Protein AF-A0A2W6ZIE3-F1 (afdb_monomer_lite)

Foldseek 3Di:
DDDDPDDDDPPDDDDPPDPDPPPPDDPDDPPPDPDDDPPDPDDDDDDDPDPPDDDDDDDDDLADDVVVLVVLCVVDPCRNVVSVVVSVVVVVVVVVVVVVVVVVVVVVVVVVVVVVVVVVVVLLVVLVVCVVVVVPVVSVVSVVVVVCVVVCVVVVVVVVVVVVVVPPPDPPD

Radius of gyration: 35.96 Å; chains: 1; bounding box: 72×59×108 Å

Sequence (173 aa):
MAVEIGPDKPKAGIPINQPQSLDQDDEADLSVDPTLDTEVLGNDNAGQLGYREVSVSSWEGPLPHPDILAKYNQVISNGADRVMAMAEKEQTHRHDLEEKITNSVSSENSRGQWFAFIIACASLCLAAYLFAVGKNSIAVCMVLGDFLIIAGAFIGVRILKSRDGVKEEDPRA

Structure (mmCIF, N/CA/C/O backbone):
data_AF-A0A2W6ZIE3-F1
#
_entry.id   AF-A0A2W6ZIE3-F1
#
loop_
_atom_site.group_PDB
_atom_site.id
_atom_site.type_symbol
_atom_site.label_atom_id
_atom_site.label_alt_id
_atom_site.label_comp_id
_atom_site.label_asym_id
_atom_site.label_entity_id
_atom_site.label_seq_id
_atom_site.pdbx_PDB_ins_code
_atom_site.Cartn_x
_atom_site.Cartn_y
_atom_site.Cartn_z
_atom_site.occupancy
_atom_site.B_iso_or_equiv
_atom_site.auth_seq_id
_atom_site.auth_comp_id
_atom_site.auth_asym_id
_atom_site.auth_atom_id
_atom_site.pdbx_PDB_model_num
ATOM 1 N N . MET A 1 1 ? -47.708 44.283 -2.542 1.00 44.88 1 MET A N 1
ATOM 2 C CA . MET A 1 1 ? -47.312 43.878 -1.177 1.00 44.88 1 MET A CA 1
ATOM 3 C C . MET A 1 1 ? -46.980 42.399 -1.224 1.00 44.88 1 MET A C 1
ATOM 5 O O . MET A 1 1 ? -47.884 41.581 -1.153 1.00 44.88 1 MET A O 1
ATOM 9 N N . ALA A 1 2 ? -45.718 42.065 -1.485 1.00 42.75 2 ALA A N 1
ATOM 10 C CA . ALA A 1 2 ? -45.243 40.686 -1.472 1.00 42.75 2 ALA A CA 1
ATOM 11 C C . ALA A 1 2 ? -44.603 40.431 -0.103 1.00 42.75 2 ALA A C 1
ATOM 13 O O . ALA A 1 2 ? -43.753 41.209 0.323 1.00 42.75 2 ALA A O 1
ATOM 14 N N . VAL A 1 3 ? -45.074 39.400 0.595 1.00 50.88 3 VAL A N 1
ATOM 15 C CA . VAL A 1 3 ? -44.492 38.920 1.851 1.00 50.88 3 VAL A CA 1
ATOM 16 C C . VAL A 1 3 ? -43.294 38.057 1.477 1.00 50.88 3 VAL A C 1
ATOM 18 O O . VAL A 1 3 ? -43.442 37.003 0.863 1.00 50.88 3 VAL A O 1
ATOM 21 N N . GLU A 1 4 ? -42.107 38.556 1.789 1.00 45.25 4 GLU A N 1
ATOM 22 C CA . GLU A 1 4 ? -40.830 37.891 1.566 1.00 45.25 4 GLU A CA 1
ATOM 23 C C . GLU A 1 4 ? -40.661 36.785 2.622 1.00 45.25 4 GLU A C 1
ATOM 25 O O . GLU A 1 4 ? -40.445 37.060 3.802 1.00 45.25 4 GLU A O 1
ATOM 30 N N . ILE A 1 5 ? -40.822 35.519 2.223 1.00 56.00 5 ILE A N 1
ATOM 31 C CA . ILE A 1 5 ? -40.549 34.366 3.091 1.00 56.00 5 ILE A CA 1
ATOM 32 C C . ILE A 1 5 ? -39.058 34.043 2.950 1.00 56.00 5 ILE A C 1
ATOM 34 O O . ILE A 1 5 ? -38.648 33.292 2.066 1.00 56.00 5 ILE A O 1
ATOM 38 N N . GLY A 1 6 ? -38.242 34.685 3.787 1.00 54.09 6 GLY A N 1
ATOM 39 C CA . GLY A 1 6 ? -36.822 34.367 3.946 1.00 54.09 6 GLY A CA 1
ATOM 40 C C . GLY A 1 6 ? -36.610 32.988 4.596 1.00 54.09 6 GLY A C 1
ATOM 41 O O . GLY A 1 6 ? -37.511 32.489 5.273 1.00 54.09 6 GLY A O 1
ATOM 42 N N . PRO A 1 7 ? -35.441 32.352 4.399 1.00 52.88 7 PRO A N 1
ATOM 43 C CA . PRO A 1 7 ? -35.192 30.985 4.850 1.00 52.88 7 PRO A CA 1
ATOM 44 C C . PRO A 1 7 ? -35.254 30.867 6.379 1.00 52.88 7 PRO A C 1
ATOM 46 O O . PRO A 1 7 ? -34.616 31.638 7.101 1.00 52.88 7 PRO A O 1
ATOM 49 N N . ASP A 1 8 ? -36.022 29.879 6.844 1.00 55.94 8 ASP A N 1
ATOM 50 C CA . ASP A 1 8 ? -36.180 29.491 8.246 1.00 55.94 8 ASP A CA 1
ATOM 51 C C . ASP A 1 8 ? -34.805 29.162 8.849 1.00 55.94 8 ASP A C 1
ATOM 53 O O . ASP A 1 8 ? -34.144 28.191 8.473 1.00 55.94 8 ASP A O 1
ATOM 57 N N . LYS A 1 9 ? -34.322 30.043 9.731 1.00 55.12 9 LYS A N 1
ATOM 58 C CA . LYS A 1 9 ? -33.040 29.867 10.416 1.00 55.12 9 LYS A CA 1
ATOM 59 C C . LYS A 1 9 ? -33.213 28.790 11.491 1.00 55.12 9 LYS A C 1
ATOM 61 O O . LYS A 1 9 ? -34.161 28.884 12.272 1.00 55.12 9 LYS A O 1
ATOM 66 N N . PRO A 1 10 ? -32.292 27.817 11.611 1.00 49.00 10 PRO A N 1
ATOM 67 C CA . PRO A 1 10 ? -32.354 26.838 12.687 1.00 49.00 10 PRO A CA 1
ATOM 68 C C . PRO A 1 10 ? -32.313 27.570 14.031 1.00 49.00 10 PRO A C 1
ATOM 70 O O . PRO A 1 10 ? -31.429 28.395 14.280 1.00 49.00 10 PRO A O 1
ATOM 73 N N . LYS A 1 11 ? -33.317 27.305 14.875 1.00 55.38 11 LYS A N 1
ATOM 74 C CA . LYS A 1 11 ? -33.425 27.875 16.219 1.00 55.38 11 LYS A CA 1
ATOM 75 C C . LYS A 1 11 ? -32.124 27.623 16.978 1.00 55.38 11 LYS A C 1
ATOM 77 O O . LYS A 1 11 ? -31.603 26.510 16.967 1.00 55.38 11 LYS A O 1
ATOM 82 N N . ALA A 1 12 ? -31.618 28.694 17.585 1.00 52.19 12 ALA A N 1
ATOM 83 C CA . ALA A 1 12 ? -30.372 28.739 18.329 1.00 52.19 12 ALA A CA 1
ATOM 84 C C . ALA A 1 12 ? -30.239 27.533 19.268 1.00 52.19 12 ALA A C 1
ATOM 86 O O . ALA A 1 12 ? -31.150 27.233 20.043 1.00 52.19 12 ALA A O 1
ATOM 87 N N . GLY A 1 13 ? -29.099 26.850 19.162 1.00 41.62 13 GLY A N 1
ATOM 88 C CA . GLY A 1 13 ? -28.715 25.793 20.081 1.00 41.62 13 GLY A CA 1
ATOM 89 C C . GLY A 1 13 ? -28.723 26.304 21.517 1.00 41.62 13 GLY A C 1
ATOM 90 O O . GLY A 1 13 ? -28.401 27.461 21.791 1.00 41.62 13 GLY A O 1
ATOM 91 N N . ILE A 1 14 ? -29.110 25.418 22.426 1.00 47.09 14 ILE A N 1
ATOM 92 C CA . ILE A 1 14 ? -28.928 25.593 23.865 1.00 47.09 14 ILE A CA 1
ATOM 93 C C . ILE A 1 14 ? -27.449 25.959 24.084 1.00 47.09 14 ILE A C 1
ATOM 95 O O . ILE A 1 14 ? -26.593 25.270 23.520 1.00 47.09 14 ILE A O 1
ATOM 99 N N . PRO A 1 15 ? -27.116 27.028 24.829 1.00 44.00 15 PRO A N 1
ATOM 100 C CA . PRO A 1 15 ? -25.723 27.374 25.066 1.00 44.00 15 PRO A CA 1
ATOM 101 C C . PRO A 1 15 ? -25.042 26.197 25.767 1.00 44.00 15 PRO A C 1
ATOM 103 O O . PRO A 1 15 ? -25.389 25.841 26.893 1.00 44.00 15 PRO A O 1
ATOM 106 N N . ILE A 1 16 ? -24.089 25.571 25.075 1.00 50.62 16 ILE A N 1
ATOM 107 C CA . ILE A 1 16 ? -23.149 24.646 25.696 1.00 50.62 16 ILE A CA 1
ATOM 108 C C . ILE A 1 16 ? -22.261 25.529 26.557 1.00 50.62 16 ILE A C 1
ATOM 110 O O . ILE A 1 16 ? -21.447 26.294 26.039 1.00 50.62 16 ILE A O 1
ATOM 114 N N . ASN A 1 17 ? -22.493 25.483 27.864 1.00 44.88 17 ASN A N 1
ATOM 115 C CA . ASN A 1 17 ? -21.656 26.170 28.827 1.00 44.88 17 ASN A CA 1
ATOM 116 C C . ASN A 1 17 ? -20.230 25.633 28.632 1.00 44.88 17 ASN A C 1
ATOM 118 O O . ASN A 1 17 ? -19.998 24.430 28.779 1.00 44.88 17 ASN A O 1
ATOM 122 N N . GLN A 1 18 ? -19.303 26.498 28.211 1.00 45.19 18 GLN A N 1
ATOM 123 C CA . GLN A 1 18 ? -17.876 26.178 28.223 1.00 45.19 18 GLN A CA 1
ATOM 124 C C . GLN A 1 18 ? -17.522 25.684 29.631 1.00 45.19 18 GLN A C 1
ATOM 126 O O . GLN A 1 18 ? -18.078 26.225 30.591 1.00 45.19 18 GLN A O 1
ATOM 131 N N . PRO A 1 19 ? -16.627 24.690 29.794 1.00 44.44 19 PRO A N 1
ATOM 132 C CA . PRO A 1 19 ? -16.090 24.403 31.113 1.00 44.44 19 PRO A CA 1
ATOM 133 C C . PRO A 1 19 ? -15.426 25.691 31.602 1.00 44.44 19 PRO A C 1
ATOM 135 O O . PRO A 1 19 ? -14.393 26.106 31.075 1.00 44.44 19 PRO A O 1
ATOM 138 N N . GLN A 1 20 ? -16.093 26.372 32.537 1.00 44.81 20 GLN A N 1
ATOM 139 C CA . GLN A 1 20 ? -15.509 27.479 33.270 1.00 44.81 20 GLN A CA 1
ATOM 140 C C . GLN A 1 20 ? -14.214 26.941 33.868 1.00 44.81 20 GLN A C 1
ATOM 142 O O . GLN A 1 20 ? -14.201 25.843 34.431 1.00 44.81 20 GLN A O 1
ATOM 147 N N . SER A 1 21 ? -13.124 27.677 33.666 1.00 43.72 21 SER A N 1
ATOM 148 C CA . SER A 1 21 ? -11.884 27.462 34.399 1.00 43.72 21 SER A CA 1
ATOM 149 C C . SER A 1 21 ? -12.251 27.304 35.867 1.00 43.72 21 SER A C 1
ATOM 151 O O . SER A 1 21 ? -12.846 28.217 36.433 1.00 43.72 21 SER A O 1
ATOM 153 N N . LEU A 1 22 ? -11.979 26.127 36.436 1.00 41.53 22 LEU A N 1
ATOM 154 C CA . LEU A 1 22 ? -12.055 25.932 37.874 1.00 41.53 22 LEU A CA 1
ATOM 155 C C . LEU A 1 22 ? -11.057 26.915 38.468 1.00 41.53 22 LEU A C 1
ATOM 157 O O . LEU A 1 22 ? -9.846 26.719 38.349 1.00 41.53 22 LEU A O 1
ATOM 161 N N . ASP A 1 23 ? -11.598 28.007 38.997 1.00 39.69 23 ASP A N 1
ATOM 162 C CA . ASP A 1 23 ? -10.891 28.906 39.879 1.00 39.69 23 ASP A CA 1
ATOM 163 C C . ASP A 1 23 ? -10.240 28.025 40.952 1.00 39.69 23 ASP A C 1
ATOM 165 O O . ASP A 1 23 ? -10.896 27.280 41.683 1.00 39.69 23 ASP A O 1
ATOM 169 N N . GLN A 1 24 ? -8.909 28.026 40.942 1.00 49.88 24 GLN A N 1
ATOM 170 C CA . GLN A 1 24 ? -8.120 27.704 42.115 1.00 49.88 24 GLN A CA 1
ATOM 171 C C . GLN A 1 24 ? -8.636 28.612 43.221 1.00 49.88 24 GLN A C 1
ATOM 173 O O . GLN A 1 24 ? -8.561 29.820 43.031 1.00 49.88 24 GLN A O 1
ATOM 178 N N . ASP A 1 25 ? -9.242 28.015 44.253 1.00 44.06 25 ASP A N 1
ATOM 179 C CA . ASP A 1 25 ? -9.434 28.513 45.627 1.00 44.06 25 ASP A CA 1
ATOM 180 C C . ASP A 1 25 ? -10.779 28.009 46.207 1.00 44.06 25 ASP A C 1
ATOM 182 O O . ASP A 1 25 ? -11.672 28.799 46.474 1.00 44.06 25 ASP A O 1
ATOM 186 N N . ASP A 1 26 ? -10.937 26.692 46.411 1.00 43.03 26 ASP A N 1
ATOM 187 C CA . ASP A 1 26 ? -11.996 26.123 47.274 1.00 43.03 26 ASP A CA 1
ATOM 188 C C . ASP A 1 26 ? -11.515 24.793 47.898 1.00 43.03 26 ASP A C 1
ATOM 190 O O . ASP A 1 26 ? -11.949 23.689 47.569 1.00 43.03 26 ASP A O 1
ATOM 194 N N . GLU A 1 27 ? -10.552 24.905 48.815 1.00 54.16 27 GLU A N 1
ATOM 195 C CA . GLU A 1 27 ? -10.252 23.87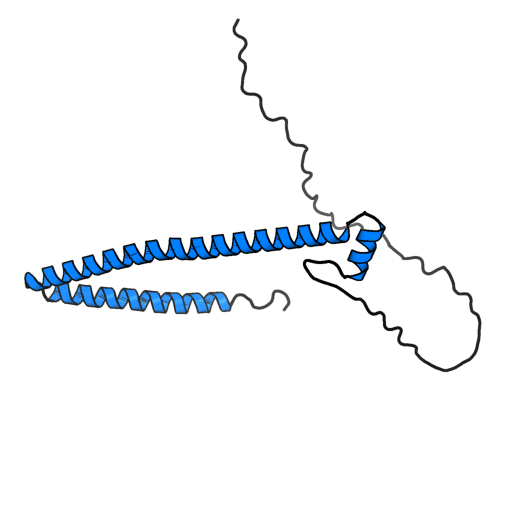5 49.818 1.00 54.16 27 GLU A CA 1
ATOM 196 C C . GLU A 1 27 ? -11.373 23.887 50.873 1.00 54.16 27 GLU A C 1
ATOM 198 O O . GLU A 1 27 ? -11.302 24.599 51.876 1.00 54.16 27 GLU A O 1
ATOM 203 N N . ALA A 1 28 ? -12.435 23.117 50.631 1.00 40.59 28 ALA A N 1
ATOM 204 C CA . ALA A 1 28 ? -13.491 22.845 51.604 1.00 40.59 28 ALA A CA 1
ATOM 205 C C . ALA A 1 28 ? -13.482 21.358 52.000 1.00 40.59 28 ALA A C 1
ATOM 207 O O . ALA A 1 28 ? -14.093 20.511 51.354 1.00 40.59 28 ALA A O 1
ATOM 208 N N . ASP A 1 29 ? -12.720 21.083 53.061 1.00 42.53 29 ASP A N 1
ATOM 209 C CA . ASP A 1 29 ? -12.966 20.121 54.144 1.00 42.53 29 ASP A CA 1
ATOM 210 C C . ASP A 1 29 ? -14.017 19.023 53.877 1.00 42.53 29 ASP A C 1
ATOM 212 O O . ASP A 1 29 ? -15.212 19.191 54.127 1.00 42.53 29 ASP A O 1
ATOM 216 N N . LEU A 1 30 ? -13.541 17.851 53.443 1.00 45.72 30 LEU A N 1
ATOM 217 C CA . LEU A 1 30 ? -14.260 16.588 53.604 1.00 45.72 30 LEU A CA 1
ATOM 218 C C . LEU A 1 30 ? -13.538 15.727 54.647 1.00 45.72 30 LEU A C 1
ATOM 220 O O . LEU A 1 30 ? -12.980 14.669 54.351 1.00 45.72 30 LEU A O 1
ATOM 224 N N . SER A 1 31 ? -13.536 16.200 55.891 1.00 39.69 31 SER A N 1
ATOM 225 C CA . SER A 1 31 ? -13.371 15.344 57.059 1.00 39.69 31 SER A CA 1
ATOM 226 C C . SER A 1 31 ? -14.475 14.280 57.061 1.00 39.69 31 SER A C 1
ATOM 228 O O . SER A 1 31 ? -15.626 14.514 57.421 1.00 39.69 31 SER A O 1
ATOM 230 N N . VAL A 1 32 ? -14.124 13.073 56.613 1.00 51.47 32 VAL A N 1
ATOM 231 C CA . VAL A 1 32 ? -14.928 11.874 56.855 1.00 51.47 32 VAL A CA 1
ATOM 232 C C . VAL A 1 32 ? -14.908 11.627 58.364 1.00 51.47 32 VAL A C 1
ATOM 234 O O . VAL A 1 32 ? -13.877 11.261 58.928 1.00 51.47 32 VAL A O 1
ATOM 237 N N . ASP A 1 33 ? -16.043 11.912 58.996 1.00 40.62 33 ASP A N 1
ATOM 238 C CA . ASP A 1 33 ? -16.345 11.724 60.416 1.00 40.62 33 ASP A CA 1
ATOM 239 C C . ASP A 1 33 ? -15.912 10.323 60.905 1.00 40.62 33 ASP A C 1
ATOM 241 O O . ASP A 1 33 ? -16.437 9.320 60.414 1.00 40.62 33 ASP A O 1
ATOM 245 N N . PRO A 1 34 ? -14.946 10.218 61.842 1.00 52.09 34 PRO A N 1
ATOM 246 C CA . PRO A 1 34 ? -14.457 8.951 62.371 1.00 52.09 34 PRO A CA 1
ATOM 247 C C . PRO A 1 34 ? -15.174 8.552 63.669 1.00 52.09 34 PRO A C 1
ATOM 249 O O . PRO A 1 34 ? -14.565 7.948 64.555 1.00 52.09 34 PRO A O 1
ATOM 252 N N . THR A 1 35 ? -16.445 8.909 63.834 1.00 51.25 35 THR A N 1
ATOM 253 C CA . THR A 1 35 ? -17.269 8.405 64.936 1.00 51.25 35 THR A CA 1
ATOM 254 C C . THR A 1 35 ? -18.345 7.473 64.384 1.00 51.25 35 THR A C 1
ATOM 256 O O . THR A 1 35 ? -18.815 7.712 63.281 1.00 51.25 35 THR A O 1
ATOM 259 N N . LEU A 1 36 ? -18.704 6.426 65.148 1.00 42.72 36 LEU A N 1
ATOM 260 C CA . LEU A 1 36 ? -19.530 5.240 64.812 1.00 42.72 36 LEU A CA 1
ATOM 261 C C . LEU A 1 36 ? -18.670 4.013 64.392 1.00 42.72 36 LEU A C 1
ATOM 263 O O . LEU A 1 36 ? -18.193 3.947 63.269 1.00 42.72 36 LEU A O 1
ATOM 267 N N . ASP A 1 37 ? -18.340 2.993 65.197 1.00 42.62 37 ASP A N 1
ATOM 268 C CA . ASP A 1 37 ? -18.800 2.537 66.513 1.00 42.62 37 ASP A CA 1
ATOM 269 C C . ASP A 1 37 ? -17.628 1.803 67.197 1.00 42.62 37 ASP A C 1
ATOM 271 O O . ASP A 1 37 ? -17.220 0.713 66.790 1.00 42.62 37 ASP A O 1
ATOM 275 N N . THR A 1 38 ? -17.052 2.380 68.247 1.00 49.38 38 THR A N 1
ATOM 276 C CA . THR A 1 38 ? -16.132 1.668 69.142 1.00 49.38 38 THR A CA 1
ATOM 277 C C . THR A 1 38 ? -16.918 1.085 70.309 1.00 49.38 38 THR A C 1
ATOM 279 O O . THR A 1 38 ? -16.858 1.582 71.432 1.00 49.38 38 THR A O 1
ATOM 282 N N . GLU A 1 39 ? -17.645 -0.008 70.071 1.00 51.50 39 GLU A N 1
ATOM 283 C CA . GLU A 1 39 ? -18.011 -0.903 71.171 1.00 51.50 39 GLU A CA 1
ATOM 284 C C . GLU A 1 39 ? -16.791 -1.758 71.532 1.00 51.50 39 GLU A C 1
ATOM 286 O O . GLU A 1 39 ? -16.466 -2.764 70.901 1.00 51.50 39 GLU A O 1
ATOM 291 N N . VAL A 1 40 ? -16.073 -1.305 72.561 1.00 52.94 40 VAL A N 1
ATOM 292 C CA . VAL A 1 40 ? -14.970 -2.034 73.187 1.00 52.94 40 VAL A CA 1
ATOM 293 C C . VAL A 1 40 ? -15.551 -3.198 73.990 1.00 52.94 40 VAL A C 1
ATOM 295 O O . VAL A 1 40 ? -15.872 -3.056 75.169 1.00 52.94 40 VAL A O 1
ATOM 298 N N . LEU A 1 41 ? -15.648 -4.376 73.372 1.00 43.88 41 LEU A N 1
ATOM 299 C CA . LEU A 1 41 ? -15.603 -5.629 74.122 1.00 43.88 41 LEU A CA 1
ATOM 300 C C . LEU A 1 41 ? -14.138 -6.021 74.294 1.00 43.88 41 LEU A C 1
ATOM 302 O O . LEU A 1 41 ? -13.493 -6.544 73.387 1.00 43.88 41 LEU A O 1
ATOM 306 N N . GLY A 1 42 ? -13.609 -5.708 75.476 1.00 54.50 42 GLY A N 1
ATOM 307 C CA . GLY A 1 42 ? -12.302 -6.172 75.915 1.00 54.50 42 GLY A CA 1
ATOM 308 C C . GLY A 1 42 ? -12.272 -7.695 76.008 1.00 54.50 42 GLY A C 1
ATOM 309 O O . GLY A 1 42 ? -13.107 -8.289 76.688 1.00 54.50 42 GLY A O 1
ATOM 310 N N . ASN A 1 43 ? -11.313 -8.307 75.315 1.00 51.78 43 ASN A N 1
ATOM 311 C CA . ASN A 1 43 ? -10.769 -9.620 75.649 1.00 51.78 43 ASN A CA 1
ATOM 312 C C . ASN A 1 43 ? -9.435 -9.841 74.911 1.00 51.78 43 ASN A C 1
ATOM 314 O O . ASN A 1 43 ? -9.383 -10.366 73.801 1.00 51.78 43 ASN A O 1
ATOM 318 N N . ASP A 1 44 ? -8.356 -9.358 75.510 1.00 55.50 44 ASP A N 1
ATOM 319 C CA . ASP A 1 44 ? -7.260 -10.166 76.057 1.00 55.50 44 ASP A CA 1
ATOM 320 C C . ASP A 1 44 ? -6.906 -11.481 75.335 1.00 55.50 44 ASP A C 1
ATOM 322 O O . ASP A 1 44 ? -6.761 -12.514 75.980 1.00 55.50 44 ASP A O 1
ATOM 326 N N . ASN A 1 45 ? -6.691 -11.488 74.018 1.00 51.44 45 ASN A N 1
ATOM 327 C CA . ASN A 1 45 ? -5.935 -12.572 73.385 1.00 51.44 45 ASN A CA 1
ATOM 328 C C . ASN A 1 45 ? -4.959 -12.031 72.342 1.00 51.44 45 ASN A C 1
ATOM 330 O O . ASN A 1 45 ? -5.322 -11.616 71.244 1.00 51.44 45 ASN A O 1
ATOM 334 N N . ALA A 1 46 ? -3.680 -12.071 72.714 1.00 51.38 46 ALA A N 1
ATOM 335 C CA . ALA A 1 46 ? -2.562 -11.983 71.798 1.00 51.38 46 ALA A CA 1
ATOM 336 C C . ALA A 1 46 ? -2.649 -13.143 70.797 1.00 51.38 46 ALA A C 1
ATOM 338 O O . ALA A 1 46 ? -2.386 -14.295 71.134 1.00 51.38 46 ALA A O 1
ATOM 339 N N . GLY A 1 47 ? -3.023 -12.843 69.561 1.00 50.06 47 GLY A N 1
ATOM 340 C CA . GLY A 1 47 ? -3.049 -13.845 68.512 1.00 50.06 47 GLY A CA 1
ATOM 341 C C . GLY A 1 47 ? -3.657 -13.295 67.240 1.00 50.06 47 GLY A C 1
ATOM 342 O O . GLY A 1 47 ? -4.827 -12.947 67.212 1.00 50.06 47 GLY A O 1
ATOM 343 N N . GLN A 1 48 ? -2.853 -13.316 66.178 1.00 50.03 48 GLN A N 1
ATOM 344 C CA . GLN A 1 48 ? -3.287 -13.189 64.790 1.00 50.03 48 GLN A CA 1
ATOM 345 C C . GLN A 1 48 ? -3.569 -11.752 64.322 1.00 50.03 48 GLN A C 1
ATOM 347 O O . GLN A 1 48 ? -4.687 -11.248 64.345 1.00 50.03 48 GLN A O 1
ATOM 352 N N . LEU A 1 49 ? -2.521 -11.123 63.776 1.00 55.25 49 LEU A N 1
ATOM 353 C CA . LEU A 1 49 ? -2.682 -10.101 62.744 1.00 55.25 49 LEU A CA 1
ATOM 354 C C . LEU A 1 49 ? -3.396 -10.767 61.558 1.00 55.25 49 LEU A C 1
ATOM 356 O O . LEU A 1 49 ? -2.766 -11.388 60.701 1.00 55.25 49 LEU A O 1
ATOM 360 N N . GLY A 1 50 ? -4.725 -10.727 61.571 1.00 56.38 50 GLY A N 1
ATOM 361 C CA . GLY A 1 50 ? -5.551 -11.173 60.463 1.00 56.38 50 GLY A CA 1
ATOM 362 C C . GLY A 1 50 ? -5.321 -10.239 59.286 1.00 56.38 50 GLY A C 1
ATOM 363 O O . GLY A 1 50 ? -5.821 -9.117 59.273 1.00 56.38 50 GLY A O 1
ATOM 364 N N . TYR A 1 51 ? -4.557 -10.690 58.296 1.00 60.50 51 TYR A N 1
ATOM 365 C CA . TYR A 1 51 ? -4.582 -10.063 56.985 1.00 60.50 51 TYR A CA 1
ATOM 366 C C . TYR A 1 51 ? -5.984 -10.312 56.417 1.00 60.50 51 TYR A C 1
ATOM 368 O O . TYR A 1 51 ? -6.377 -11.442 56.136 1.00 60.50 51 TYR A O 1
ATOM 376 N N . ARG A 1 52 ? -6.800 -9.261 56.328 1.00 69.06 52 ARG A N 1
ATOM 377 C CA . ARG A 1 52 ? -8.062 -9.336 55.597 1.00 69.06 52 ARG A CA 1
ATOM 378 C C . ARG A 1 52 ? -7.720 -9.180 54.124 1.00 69.06 52 ARG A C 1
ATOM 380 O O . ARG A 1 52 ? -7.499 -8.069 53.653 1.00 69.06 52 ARG A O 1
ATOM 387 N N . GLU A 1 53 ? -7.625 -10.298 53.419 1.00 68.31 53 GLU A N 1
ATOM 388 C CA . GLU A 1 53 ? -7.491 -10.298 51.966 1.00 68.31 53 GLU A CA 1
ATOM 389 C C . GLU A 1 53 ? -8.787 -9.743 51.361 1.00 68.31 53 GLU A C 1
ATOM 391 O O . GLU A 1 53 ? -9.852 -10.357 51.443 1.00 68.31 53 GLU A O 1
ATOM 396 N N . VAL A 1 54 ? -8.720 -8.529 50.817 1.00 74.50 54 VAL A N 1
ATOM 397 C CA . VAL A 1 54 ? -9.802 -7.953 50.017 1.00 74.50 54 VAL A CA 1
ATOM 398 C C . VAL A 1 54 ? -9.503 -8.317 48.570 1.00 74.50 54 VAL A C 1
ATOM 400 O O . VAL A 1 54 ? -8.692 -7.664 47.917 1.00 74.50 54 VAL A O 1
ATOM 403 N N . SER A 1 55 ? -10.125 -9.386 48.072 1.00 67.94 55 SER A N 1
ATOM 404 C CA . SER A 1 55 ? -10.048 -9.731 46.656 1.00 67.94 55 SER A CA 1
ATOM 405 C C . SER A 1 55 ? -10.980 -8.813 45.858 1.00 67.94 55 SER A C 1
ATOM 407 O O . SER A 1 55 ? -12.203 -8.860 45.979 1.00 67.94 55 SER A O 1
ATOM 409 N N . VAL A 1 56 ? -10.395 -7.935 45.044 1.00 70.38 56 VAL A N 1
ATOM 410 C CA . VAL A 1 56 ? -11.136 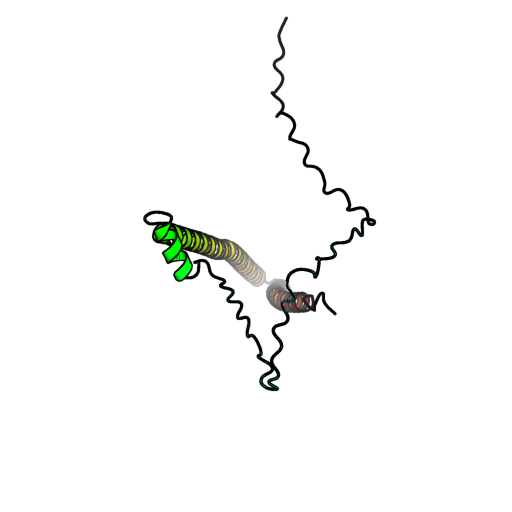-7.141 44.058 1.00 70.38 56 VAL A CA 1
ATOM 411 C C . VAL A 1 56 ? -11.089 -7.906 42.739 1.00 70.38 56 VAL A C 1
ATOM 413 O O . VAL A 1 56 ? -10.057 -7.941 42.075 1.00 70.38 56 VAL A O 1
ATOM 416 N N . SER A 1 57 ? -12.191 -8.554 42.361 1.00 69.44 57 SER A N 1
ATOM 417 C CA . SER A 1 57 ? -12.325 -9.162 41.034 1.00 69.44 57 SER A CA 1
ATOM 418 C C . SER A 1 57 ? -12.749 -8.086 40.032 1.00 69.44 57 SER A C 1
ATOM 420 O O . SER A 1 57 ? -13.904 -7.655 40.054 1.00 69.44 57 SER A O 1
ATOM 422 N N . SER A 1 58 ? -11.839 -7.648 39.159 1.00 63.28 58 SER A N 1
ATOM 423 C CA 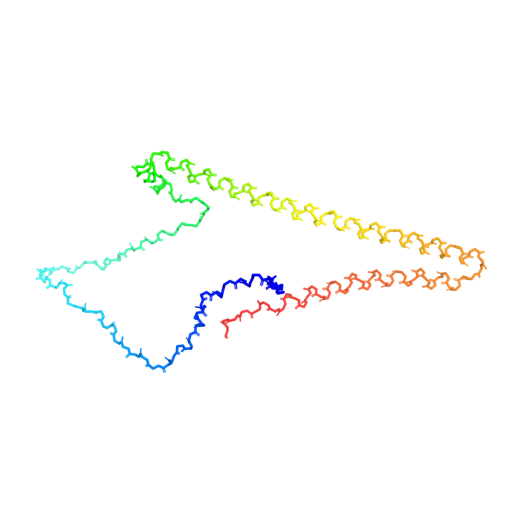. SER A 1 58 ? -12.211 -6.916 37.945 1.00 63.28 58 SER A CA 1
ATOM 424 C C . SER A 1 58 ? -12.393 -7.912 36.801 1.00 63.28 58 SER A C 1
ATOM 426 O O . SER A 1 58 ? -11.633 -8.870 36.658 1.00 63.28 58 SER A O 1
ATOM 428 N N . TRP A 1 59 ? -13.445 -7.720 36.012 1.00 67.69 59 TRP A N 1
ATOM 429 C CA . TRP A 1 59 ? -13.701 -8.512 34.816 1.00 67.69 59 TRP A CA 1
ATOM 430 C C . TRP A 1 59 ? -13.777 -7.559 33.632 1.00 67.69 59 TRP A C 1
ATOM 432 O O . TRP A 1 59 ? -14.646 -6.690 33.593 1.00 67.69 59 TRP A O 1
ATOM 442 N N . GLU A 1 60 ? -12.862 -7.728 32.684 1.00 55.88 60 GLU A N 1
ATOM 443 C CA . GLU A 1 60 ? -12.844 -7.003 31.419 1.00 55.88 60 GLU A CA 1
ATOM 444 C C . GLU A 1 60 ? -13.128 -7.980 30.288 1.00 55.88 60 GLU A C 1
ATOM 446 O O . GLU A 1 60 ? -12.404 -8.948 30.055 1.00 55.88 60 GLU A O 1
ATOM 451 N N . GLY A 1 61 ? -14.222 -7.729 29.585 1.00 71.38 61 GLY A N 1
ATOM 452 C CA . GLY A 1 61 ? -14.630 -8.516 28.442 1.00 71.38 61 GLY A CA 1
ATOM 453 C C . GLY A 1 61 ? -15.928 -7.974 27.854 1.00 71.38 61 GLY A C 1
ATOM 454 O O . GLY A 1 61 ? -16.669 -7.270 28.540 1.00 71.38 61 GLY A O 1
ATOM 455 N N . PRO A 1 62 ? -16.235 -8.312 26.593 1.00 67.38 62 PRO A N 1
ATOM 456 C CA . PRO A 1 62 ? -17.471 -7.887 25.931 1.00 67.38 62 PRO A CA 1
ATOM 457 C C . PRO A 1 62 ? -18.728 -8.472 26.591 1.00 67.38 62 PRO A C 1
ATOM 459 O O . PRO A 1 62 ? -19.838 -8.018 26.325 1.00 67.38 62 PRO A O 1
ATOM 462 N N . LEU A 1 63 ? -18.554 -9.483 27.447 1.00 75.25 63 LEU A N 1
ATOM 463 C CA . LEU A 1 63 ? -19.612 -10.147 28.186 1.00 75.25 63 LEU A CA 1
ATOM 464 C C . LEU A 1 63 ? -19.401 -9.970 29.692 1.00 75.25 63 LEU A C 1
ATOM 466 O O . LEU A 1 63 ? -18.275 -10.144 30.169 1.00 75.25 63 LEU A O 1
ATOM 470 N N . PRO A 1 64 ? -20.467 -9.654 30.449 1.00 75.81 64 PRO A N 1
ATOM 471 C CA . PRO A 1 64 ? -20.390 -9.554 31.901 1.00 75.81 64 PRO A CA 1
ATOM 472 C C . PRO A 1 64 ? -20.087 -10.926 32.523 1.00 75.81 64 PRO A C 1
ATOM 474 O O . PRO A 1 64 ? -20.245 -11.963 31.882 1.00 75.81 64 PRO A O 1
ATOM 477 N N . HIS A 1 65 ? -19.667 -10.946 33.789 1.00 80.31 65 HIS A N 1
ATOM 478 C CA . HIS A 1 65 ? -19.405 -12.200 34.500 1.00 80.31 65 HIS A CA 1
ATOM 479 C C . HIS A 1 65 ? -20.656 -13.111 34.484 1.00 80.31 65 HIS A C 1
ATOM 481 O O . HIS A 1 65 ? -21.773 -12.597 34.630 1.00 80.31 65 HIS A O 1
ATOM 487 N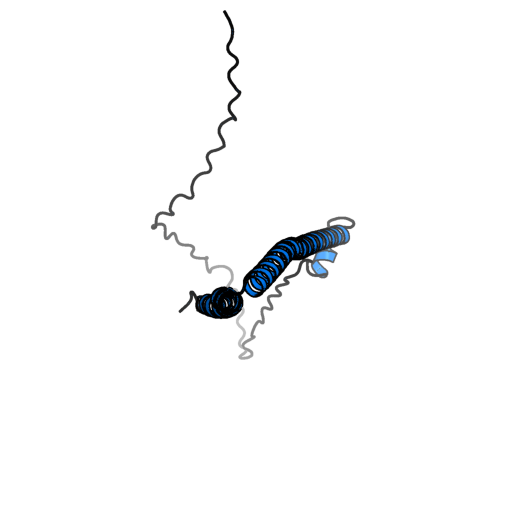 N . PRO A 1 66 ? -20.517 -14.444 34.346 1.00 78.69 66 PRO A N 1
ATOM 488 C CA . PRO A 1 66 ? -21.647 -15.379 34.274 1.00 78.69 66 PRO A CA 1
ATOM 489 C C . PRO A 1 66 ? -22.650 -15.233 35.430 1.00 78.69 66 PRO A C 1
ATOM 491 O O . PRO A 1 66 ? -23.860 -15.289 35.206 1.00 78.69 66 PRO A O 1
ATOM 494 N N . ASP A 1 67 ? -22.177 -14.939 36.644 1.00 79.75 67 ASP A N 1
ATOM 495 C CA . ASP A 1 67 ? -23.052 -14.691 37.803 1.00 79.75 67 ASP A CA 1
ATOM 496 C C . ASP A 1 67 ? -23.936 -13.445 37.635 1.00 79.75 67 ASP A C 1
ATOM 498 O O . ASP A 1 67 ? -25.049 -13.379 38.156 1.00 79.75 67 ASP A O 1
ATOM 502 N N . ILE A 1 68 ? -23.456 -12.441 36.900 1.00 80.75 68 ILE A N 1
ATOM 503 C CA . ILE A 1 68 ? -24.203 -11.220 36.591 1.00 80.75 68 ILE A CA 1
ATOM 504 C C . ILE A 1 68 ? -25.190 -11.489 35.445 1.00 80.75 68 ILE A C 1
ATOM 506 O O . ILE A 1 68 ? -26.335 -11.047 35.527 1.00 80.75 68 ILE A O 1
ATOM 510 N N . LEU A 1 69 ? -24.812 -12.274 34.427 1.00 82.81 69 LEU A N 1
ATOM 511 C CA . LEU A 1 69 ? -25.750 -12.755 33.396 1.00 82.81 69 LEU A CA 1
ATOM 512 C C . LEU A 1 69 ? -26.926 -13.522 34.012 1.00 82.81 69 LEU A C 1
ATOM 514 O O . LEU A 1 69 ? -28.078 -13.288 33.643 1.00 82.81 69 LEU A O 1
ATOM 518 N N . ALA A 1 70 ? -26.658 -14.387 34.993 1.00 81.12 70 ALA A N 1
ATOM 519 C CA . ALA A 1 70 ? -27.702 -15.114 35.708 1.00 81.12 70 ALA A CA 1
ATOM 520 C C . ALA A 1 70 ? -28.673 -14.162 36.433 1.00 81.12 70 ALA A C 1
ATOM 522 O O . ALA A 1 70 ? -29.886 -14.367 36.377 1.00 81.12 70 ALA A O 1
ATOM 523 N N . LYS A 1 71 ? -28.164 -13.082 37.045 1.00 84.44 71 LYS A N 1
ATOM 524 C CA . LYS A 1 71 ? -28.989 -12.031 37.672 1.00 84.44 71 LYS A CA 1
ATOM 525 C C . LYS A 1 71 ? -29.824 -11.257 36.652 1.00 84.44 71 LYS A C 1
ATOM 527 O O . LYS A 1 71 ? -30.984 -10.959 36.929 1.00 84.44 71 LYS A O 1
ATOM 532 N N . TYR A 1 72 ? -29.298 -10.988 35.456 1.00 82.50 72 TYR A N 1
ATOM 533 C CA . TYR A 1 72 ? -30.080 -10.351 34.390 1.00 82.50 72 TYR A CA 1
ATOM 534 C C . TYR A 1 72 ? -31.302 -11.179 33.996 1.00 82.50 72 TYR A C 1
ATOM 536 O O . TYR A 1 72 ? -32.368 -10.608 33.784 1.00 82.50 72 TYR A O 1
ATOM 544 N N . ASN A 1 73 ? -31.175 -12.507 33.961 1.00 87.25 73 ASN A N 1
ATOM 545 C CA . ASN A 1 73 ? -32.295 -13.395 33.653 1.00 87.25 73 ASN A CA 1
ATOM 546 C C . ASN A 1 73 ? -33.342 -13.482 34.785 1.00 87.25 73 ASN A C 1
ATOM 548 O O . ASN A 1 73 ? -34.490 -13.844 34.540 1.00 87.25 73 ASN A O 1
ATOM 552 N N . GLN A 1 74 ? -32.947 -13.158 36.022 1.00 85.12 74 GLN A N 1
ATOM 553 C CA . GLN A 1 74 ? -33.842 -13.102 37.186 1.00 85.12 74 GLN A CA 1
ATOM 554 C C . GLN A 1 74 ? -34.656 -11.802 37.227 1.00 85.12 74 GLN A C 1
ATOM 556 O O . GLN A 1 74 ? -35.802 -11.816 37.667 1.00 85.12 74 GLN A O 1
ATOM 561 N N . VAL A 1 75 ? -34.076 -10.685 36.774 1.00 85.88 75 VAL A N 1
ATOM 562 C CA . VAL A 1 75 ? -34.742 -9.368 36.756 1.00 85.88 75 VAL A CA 1
ATOM 563 C C . VAL A 1 75 ? -35.578 -9.184 35.489 1.00 85.88 75 VAL A C 1
ATOM 565 O O . VAL A 1 75 ? -36.664 -8.612 35.531 1.00 85.88 75 VAL A O 1
ATOM 568 N N . ILE A 1 76 ? -35.072 -9.663 34.352 1.00 81.12 76 ILE A N 1
ATOM 569 C CA . ILE A 1 76 ? -35.700 -9.528 33.039 1.00 81.12 76 ILE A CA 1
ATOM 570 C C . ILE A 1 76 ? -35.789 -10.920 32.424 1.00 81.12 76 ILE A C 1
ATOM 572 O O . ILE A 1 76 ? -34.779 -11.611 32.293 1.00 81.12 76 ILE A O 1
ATOM 576 N N . SER A 1 77 ? -36.984 -11.325 31.992 1.00 81.44 77 SER A N 1
ATOM 577 C CA . SER A 1 77 ? -37.141 -12.584 31.267 1.00 81.44 77 SER A CA 1
ATOM 578 C C . SER A 1 77 ? -36.264 -12.591 30.012 1.00 81.44 77 SER A C 1
ATOM 580 O O . SER A 1 77 ? -36.267 -11.650 29.214 1.00 81.44 77 SER A O 1
ATOM 582 N N . ASN A 1 78 ? -35.480 -13.655 29.855 1.00 84.69 78 ASN A N 1
ATOM 583 C CA . ASN A 1 78 ? -34.505 -13.807 28.778 1.00 84.69 78 ASN A CA 1
ATOM 584 C C . ASN A 1 78 ? -33.434 -12.689 28.727 1.00 84.69 78 ASN A C 1
ATOM 586 O O . ASN A 1 78 ? -32.892 -12.364 27.670 1.00 84.69 78 ASN A O 1
ATOM 590 N N . GLY A 1 79 ? -33.133 -12.059 29.870 1.00 83.88 79 GLY A N 1
ATOM 591 C CA . GLY A 1 79 ? -32.181 -10.948 29.959 1.00 83.88 79 GLY A CA 1
ATOM 592 C C . GLY A 1 79 ? -30.751 -11.341 29.586 1.00 83.88 79 GLY A C 1
ATOM 593 O O . GLY A 1 79 ? -30.059 -10.567 28.931 1.00 83.88 79 GLY A O 1
ATOM 594 N N . ALA A 1 80 ? -30.329 -12.557 29.945 1.00 86.50 80 ALA A N 1
ATOM 595 C CA . ALA A 1 80 ? -29.000 -13.063 29.608 1.00 86.50 80 ALA A CA 1
ATOM 596 C C . ALA A 1 80 ? -28.799 -13.192 28.087 1.00 86.50 80 ALA A C 1
ATOM 598 O O . ALA A 1 80 ? -27.821 -12.686 27.548 1.00 86.50 80 ALA A O 1
ATOM 599 N N . ASP A 1 81 ? -29.765 -13.794 27.395 1.00 87.19 81 ASP A N 1
ATOM 600 C CA . ASP A 1 81 ? -29.757 -13.999 25.941 1.00 87.19 81 ASP A CA 1
ATOM 601 C C . ASP A 1 81 ? -29.715 -12.672 25.172 1.00 87.19 81 ASP A C 1
ATOM 603 O O . ASP A 1 81 ? -28.959 -12.512 24.222 1.00 87.19 81 ASP A O 1
ATOM 607 N N . ARG A 1 82 ? -30.443 -11.652 25.646 1.00 86.75 82 ARG A N 1
ATOM 608 C CA . ARG A 1 82 ? -30.410 -10.308 25.046 1.00 86.75 82 ARG A CA 1
ATOM 609 C C . ARG A 1 82 ? -29.041 -9.638 25.151 1.00 86.75 82 ARG A C 1
ATOM 611 O O . ARG A 1 82 ? -28.656 -8.917 24.233 1.00 86.75 82 ARG A O 1
ATOM 618 N N . VAL A 1 83 ? -28.330 -9.843 26.260 1.00 87.00 83 VAL A N 1
ATOM 619 C CA . VAL A 1 83 ? -26.970 -9.314 26.452 1.00 87.00 83 VAL A CA 1
ATOM 620 C C . VAL A 1 83 ? -25.975 -10.072 25.575 1.00 87.00 83 VAL A C 1
ATOM 622 O O . VAL A 1 83 ? -25.161 -9.439 24.908 1.00 87.00 83 VAL A O 1
ATOM 625 N N . MET A 1 84 ? -26.087 -11.402 25.508 1.00 87.38 84 MET A N 1
ATOM 626 C CA . MET A 1 84 ? -25.265 -12.234 24.620 1.00 87.38 84 MET A CA 1
ATOM 627 C C . MET A 1 84 ? -25.467 -11.847 23.149 1.00 87.38 84 MET A C 1
ATOM 629 O O . MET A 1 84 ? -24.500 -11.543 22.461 1.00 87.38 84 MET A O 1
ATOM 633 N N . ALA A 1 85 ? -26.717 -11.731 22.695 1.00 88.56 85 ALA A N 1
ATOM 634 C CA . ALA A 1 85 ? -27.048 -11.327 21.330 1.00 88.56 85 ALA A CA 1
ATOM 635 C C . ALA A 1 85 ? -26.554 -9.909 20.990 1.00 88.56 85 ALA A C 1
ATOM 637 O O . ALA A 1 85 ? -26.166 -9.633 19.854 1.00 88.56 85 ALA A O 1
ATOM 638 N N . MET A 1 86 ? -26.555 -8.992 21.964 1.00 87.00 86 MET A N 1
ATOM 639 C CA . MET A 1 86 ? -25.979 -7.657 21.786 1.00 87.00 86 MET A CA 1
ATOM 640 C C . MET A 1 86 ? -24.460 -7.729 21.596 1.00 87.00 86 MET A C 1
ATOM 642 O O . MET A 1 86 ? -23.941 -7.091 20.682 1.00 87.00 86 MET A O 1
ATOM 646 N N . ALA A 1 87 ? -23.765 -8.530 22.406 1.00 86.56 87 ALA A N 1
ATOM 647 C CA . ALA A 1 87 ? -22.324 -8.731 22.284 1.00 86.56 87 ALA A CA 1
ATOM 648 C C . ALA A 1 87 ? -21.943 -9.423 20.963 1.00 86.56 87 ALA A C 1
ATOM 650 O O . ALA A 1 87 ? -21.012 -8.983 20.295 1.00 86.56 87 ALA A O 1
ATOM 651 N N . GLU A 1 88 ? -22.691 -10.442 20.532 1.00 89.50 88 GLU A N 1
ATOM 652 C CA . GLU A 1 88 ? -22.486 -11.121 19.244 1.00 89.50 88 GLU A CA 1
ATOM 653 C C . GLU A 1 88 ? -22.692 -10.177 18.055 1.00 89.50 88 GLU A C 1
ATOM 655 O O . GLU A 1 88 ? -21.913 -10.181 17.097 1.00 89.50 88 GLU A O 1
ATOM 660 N N . LYS A 1 89 ? -23.722 -9.325 18.117 1.00 90.69 89 LYS A N 1
ATOM 661 C CA . LYS A 1 89 ? -23.971 -8.309 17.092 1.00 90.69 89 LYS A CA 1
ATOM 662 C C . LYS A 1 89 ? -22.836 -7.289 17.028 1.00 90.69 89 LYS A C 1
ATOM 664 O O . LYS A 1 89 ? -22.429 -6.918 15.931 1.00 90.69 89 LYS A O 1
ATOM 669 N N . GLU A 1 90 ? -22.315 -6.869 18.177 1.00 87.12 90 GLU A N 1
ATOM 670 C CA . GLU A 1 90 ? -21.178 -5.950 18.251 1.00 87.12 90 GLU A CA 1
ATOM 671 C C . GLU A 1 90 ? -19.892 -6.598 17.715 1.00 87.12 90 GLU A C 1
ATOM 673 O O . GLU A 1 90 ? -19.162 -5.983 16.940 1.00 87.12 90 GLU A O 1
ATOM 678 N N . GLN A 1 91 ? -19.641 -7.872 18.038 1.00 87.88 91 GLN A N 1
ATOM 679 C CA . GLN A 1 91 ? -18.528 -8.636 17.466 1.00 87.88 91 GLN A CA 1
ATOM 680 C C . GLN A 1 91 ? -18.650 -8.768 15.949 1.00 87.88 91 GLN A C 1
ATOM 682 O O . GLN A 1 91 ? -17.680 -8.529 15.236 1.00 87.88 91 GLN A O 1
ATOM 687 N N . THR A 1 92 ? -19.841 -9.095 15.448 1.00 89.19 92 THR A N 1
ATOM 688 C CA . THR A 1 92 ? -20.101 -9.196 14.006 1.00 89.19 92 THR A CA 1
ATOM 689 C C . THR A 1 92 ? -19.891 -7.847 13.324 1.00 89.19 92 THR A C 1
ATOM 691 O O . THR A 1 92 ? -19.212 -7.773 12.308 1.00 89.19 92 THR A O 1
ATOM 694 N N . HIS A 1 93 ? -20.391 -6.757 13.913 1.00 90.19 93 HIS A N 1
ATOM 695 C CA . HIS A 1 93 ? -20.182 -5.411 13.385 1.00 90.19 93 HIS A CA 1
ATOM 696 C C . HIS A 1 93 ? -18.697 -5.035 13.327 1.00 90.19 93 HIS A C 1
ATOM 698 O O . HIS A 1 93 ? -18.237 -4.492 12.323 1.00 90.19 93 HIS A O 1
ATOM 704 N N . ARG A 1 94 ? -17.931 -5.361 14.375 1.00 87.31 94 ARG A N 1
ATOM 705 C CA . ARG A 1 94 ? -16.479 -5.164 14.392 1.00 87.31 94 ARG A CA 1
ATOM 706 C C . ARG A 1 94 ? -15.769 -5.993 13.329 1.00 87.31 94 ARG A C 1
ATOM 708 O O . ARG A 1 94 ? -14.944 -5.435 12.615 1.00 87.31 94 ARG A O 1
ATOM 715 N N . HIS A 1 95 ? -16.104 -7.273 13.185 1.00 87.56 95 HIS A N 1
ATOM 716 C CA . HIS A 1 95 ? -15.522 -8.119 12.143 1.00 87.56 95 HIS A CA 1
ATOM 717 C C . HIS A 1 95 ? -15.846 -7.593 10.740 1.00 87.56 95 HIS A C 1
ATOM 719 O O . HIS A 1 95 ? -14.949 -7.516 9.910 1.00 87.56 95 HIS A O 1
ATOM 725 N N . ASP A 1 96 ? -17.075 -7.135 10.492 1.00 87.00 96 ASP A N 1
ATOM 726 C CA . ASP A 1 96 ? -17.463 -6.527 9.215 1.00 87.00 96 ASP A CA 1
ATOM 727 C C . ASP A 1 96 ? -16.673 -5.242 8.921 1.00 87.00 96 ASP A C 1
ATOM 729 O O . ASP A 1 96 ? -16.350 -4.946 7.768 1.00 87.00 96 ASP A O 1
ATOM 733 N N . LEU A 1 97 ? -16.388 -4.433 9.946 1.00 83.88 97 LEU A N 1
ATOM 734 C CA . LEU A 1 97 ? -15.556 -3.237 9.806 1.00 83.88 97 LEU A CA 1
ATOM 735 C C . LEU A 1 97 ? -14.095 -3.607 9.545 1.00 83.88 97 LEU A C 1
ATOM 737 O O . LEU A 1 97 ? -13.486 -3.039 8.642 1.00 83.88 97 LEU A O 1
ATOM 741 N N . GLU A 1 98 ? -13.549 -4.570 10.284 1.00 84.44 98 GLU A N 1
ATOM 742 C CA . GLU A 1 98 ? -12.195 -5.090 10.083 1.00 84.44 98 GLU A CA 1
ATOM 743 C C . GLU A 1 98 ? -12.042 -5.696 8.680 1.00 84.44 98 GLU A C 1
ATOM 745 O O . GLU A 1 98 ? -11.071 -5.405 7.982 1.00 84.44 98 GLU A O 1
ATOM 750 N N . GLU A 1 99 ? -13.031 -6.450 8.201 1.00 82.00 99 GLU A N 1
ATOM 751 C CA . GLU A 1 99 ? -13.078 -6.983 6.841 1.00 82.00 99 GLU A CA 1
ATOM 752 C C . GLU A 1 99 ? -13.153 -5.861 5.794 1.00 82.00 99 GLU A C 1
ATOM 754 O O . GLU A 1 99 ? -12.420 -5.871 4.807 1.00 82.00 99 GLU A O 1
ATOM 759 N N . LYS A 1 100 ? -13.998 -4.844 5.991 1.00 78.12 100 LYS A N 1
ATOM 760 C CA . LYS A 1 100 ? -14.086 -3.711 5.052 1.00 78.12 100 LYS A CA 1
ATOM 761 C C . LYS A 1 100 ? -12.799 -2.905 4.997 1.00 78.12 100 LYS A C 1
ATOM 763 O O . LYS A 1 100 ? -12.410 -2.492 3.910 1.00 78.12 100 LYS A O 1
ATOM 768 N N . ILE A 1 101 ? -12.147 -2.690 6.138 1.00 78.81 101 ILE A N 1
ATOM 769 C CA . ILE A 1 101 ? -10.866 -1.982 6.227 1.00 78.81 101 ILE A CA 1
ATOM 770 C C . ILE A 1 101 ? -9.760 -2.812 5.567 1.00 78.81 101 ILE A C 1
ATOM 772 O O . ILE A 1 101 ? -8.976 -2.292 4.782 1.00 78.81 101 ILE A O 1
ATOM 776 N N . THR A 1 102 ? -9.696 -4.115 5.831 1.00 70.69 102 THR A N 1
ATOM 777 C CA . THR A 1 102 ? -8.689 -4.989 5.208 1.00 70.69 102 THR A CA 1
ATOM 778 C C . THR A 1 102 ? -8.899 -5.113 3.698 1.00 70.69 102 THR A C 1
ATOM 780 O O . THR A 1 102 ? -7.940 -5.014 2.927 1.00 70.69 102 THR A O 1
ATOM 783 N N . ASN A 1 103 ? -10.148 -5.233 3.248 1.00 67.88 103 ASN A N 1
ATOM 784 C CA . ASN A 1 103 ? -10.493 -5.269 1.830 1.00 67.88 103 ASN A CA 1
ATOM 785 C C . ASN A 1 103 ? -10.260 -3.920 1.136 1.00 67.88 103 ASN A C 1
ATOM 787 O O . ASN A 1 103 ? -9.769 -3.898 0.003 1.00 67.88 103 ASN A O 1
ATOM 791 N N . SER A 1 104 ? -10.555 -2.791 1.791 1.00 61.53 104 SER A N 1
ATOM 792 C CA . SER A 1 104 ? -10.279 -1.466 1.226 1.00 61.53 104 SER A CA 1
ATOM 793 C C . SER A 1 104 ? -8.776 -1.252 1.067 1.00 61.53 104 SER A C 1
ATOM 795 O O . SER A 1 104 ? -8.337 -0.924 -0.034 1.00 61.53 104 SER A O 1
ATOM 797 N N . VAL A 1 105 ? -7.978 -1.584 2.086 1.00 62.56 105 VAL A N 1
ATOM 798 C CA . VAL A 1 105 ? -6.509 -1.536 2.033 1.00 62.56 105 VAL A CA 1
ATOM 799 C C . VAL A 1 105 ? -5.957 -2.425 0.909 1.00 62.56 105 VAL A C 1
ATOM 801 O O . VAL A 1 105 ? -5.085 -1.993 0.156 1.00 62.56 105 VAL A O 1
ATOM 804 N N . SER A 1 106 ? -6.491 -3.636 0.728 1.00 58.91 106 SER A N 1
ATOM 805 C CA . SER A 1 106 ? -6.080 -4.546 -0.354 1.00 58.91 106 SER A CA 1
ATOM 806 C C . SER A 1 106 ? -6.406 -3.989 -1.751 1.00 58.91 106 SER A C 1
ATOM 808 O O . SER A 1 106 ? -5.572 -4.011 -2.666 1.00 58.91 106 SER A O 1
ATOM 810 N N . SER A 1 107 ? -7.604 -3.424 -1.923 1.00 59.16 107 SER A N 1
ATOM 811 C CA . SER A 1 107 ? -8.064 -2.893 -3.212 1.00 59.16 107 SER A CA 1
ATOM 812 C C . SER A 1 107 ? -7.396 -1.568 -3.609 1.00 59.16 107 SER A C 1
ATOM 814 O O . SER A 1 107 ? -7.063 -1.374 -4.782 1.00 59.16 107 SER A O 1
ATOM 816 N N . GLU A 1 108 ? -7.136 -0.673 -2.653 1.00 60.31 108 GLU A N 1
ATOM 817 C CA . GLU A 1 108 ? -6.453 0.600 -2.905 1.00 60.31 108 GLU A CA 1
ATOM 818 C C . GLU A 1 108 ? -4.974 0.384 -3.233 1.00 60.31 108 GLU A C 1
ATOM 820 O O . GLU A 1 108 ? -4.465 0.953 -4.205 1.00 60.31 108 GLU A O 1
ATOM 825 N N . ASN A 1 109 ? -4.310 -0.524 -2.510 1.00 61.22 109 ASN A N 1
ATOM 826 C CA . ASN A 1 109 ? -2.919 -0.886 -2.772 1.00 61.22 109 ASN A CA 1
ATOM 827 C C . ASN A 1 109 ? -2.737 -1.500 -4.175 1.00 61.22 109 ASN A C 1
ATOM 829 O O . ASN A 1 109 ? -1.773 -1.204 -4.885 1.00 61.22 109 ASN A O 1
ATOM 833 N N . SER A 1 110 ? -3.721 -2.281 -4.630 1.00 67.38 110 SER A N 1
ATOM 834 C CA . SER A 1 110 ? -3.686 -2.932 -5.944 1.00 67.38 110 SER A CA 1
ATOM 835 C C . SER A 1 110 ? -3.699 -1.936 -7.112 1.00 67.38 110 SER A C 1
ATOM 837 O O . SER A 1 110 ? -3.022 -2.153 -8.118 1.00 67.38 110 SER A O 1
ATOM 839 N N . ARG A 1 111 ? -4.424 -0.812 -6.996 1.00 80.12 111 ARG A N 1
ATOM 840 C CA . ARG A 1 111 ? -4.497 0.204 -8.066 1.00 80.12 111 ARG A CA 1
ATOM 841 C C . ARG A 1 111 ? -3.178 0.954 -8.221 1.00 80.12 111 ARG A C 1
ATOM 843 O O . ARG A 1 111 ? -2.722 1.154 -9.345 1.00 80.12 111 ARG A O 1
ATOM 850 N N . GLY A 1 112 ? -2.548 1.326 -7.105 1.00 84.44 112 GLY A N 1
ATOM 851 C CA . GLY A 1 112 ? -1.235 1.977 -7.112 1.00 84.44 112 GLY A CA 1
ATOM 852 C C . GLY A 1 112 ? -0.160 1.093 -7.744 1.00 84.44 112 GLY A C 1
ATOM 853 O O . GLY A 1 112 ? 0.606 1.554 -8.591 1.00 84.44 112 GLY A O 1
ATOM 854 N N . GLN A 1 113 ? -0.165 -0.199 -7.412 1.00 86.44 113 GLN A N 1
ATOM 855 C CA . GLN A 1 113 ? 0.785 -1.160 -7.966 1.00 86.44 113 GLN A CA 1
ATOM 856 C C . GLN A 1 113 ? 0.593 -1.379 -9.475 1.00 86.44 113 GLN A C 1
ATOM 858 O O . GLN A 1 113 ? 1.578 -1.482 -10.207 1.00 86.44 113 GLN A O 1
ATOM 863 N N . TRP A 1 114 ? -0.651 -1.364 -9.966 1.00 87.56 114 TRP A N 1
ATOM 864 C CA . TRP A 1 114 ? -0.938 -1.401 -11.404 1.00 87.56 114 TRP A CA 1
ATOM 865 C C . TRP A 1 114 ? -0.417 -0.168 -12.150 1.00 87.56 114 TRP A C 1
ATOM 867 O O . TRP A 1 114 ? 0.209 -0.314 -13.199 1.00 87.56 114 TRP A O 1
ATOM 877 N N . PHE A 1 115 ? -0.613 1.045 -11.619 1.00 90.00 115 PHE A N 1
ATOM 878 C CA . PHE A 1 115 ? -0.052 2.252 -12.239 1.00 90.00 115 PHE A CA 1
ATOM 879 C C . PHE A 1 115 ? 1.479 2.236 -12.244 1.00 90.00 115 PHE A C 1
ATOM 881 O O . PHE A 1 115 ? 2.085 2.570 -13.261 1.00 90.00 115 PHE A O 1
ATOM 888 N N . ALA A 1 116 ? 2.106 1.788 -11.152 1.00 89.31 116 ALA A N 1
ATOM 889 C CA . ALA A 1 116 ? 3.555 1.626 -11.083 1.00 89.31 116 ALA A CA 1
ATOM 890 C C . ALA A 1 116 ? 4.069 0.621 -12.127 1.00 89.31 116 ALA A C 1
ATOM 892 O O . ALA A 1 116 ? 5.056 0.894 -12.808 1.00 89.31 116 ALA A O 1
ATOM 893 N N . PHE A 1 117 ? 3.367 -0.503 -12.312 1.00 90.75 117 PHE A N 1
ATOM 894 C CA . PHE A 1 117 ? 3.698 -1.494 -13.335 1.00 90.75 117 PHE A CA 1
ATOM 895 C C . PHE A 1 117 ? 3.599 -0.916 -14.754 1.00 90.75 117 PHE A C 1
ATOM 897 O O . PHE A 1 117 ? 4.524 -1.076 -15.547 1.00 90.75 117 PHE A O 1
ATOM 904 N N . ILE A 1 118 ? 2.523 -0.186 -15.064 1.00 94.38 118 ILE A N 1
ATOM 905 C CA . ILE A 1 118 ? 2.341 0.454 -16.378 1.00 94.38 118 ILE A CA 1
ATOM 906 C C . ILE A 1 118 ? 3.461 1.464 -16.655 1.00 94.38 118 ILE A C 1
ATOM 908 O O . ILE A 1 118 ? 4.032 1.460 -17.746 1.00 94.38 118 ILE A O 1
ATOM 912 N N . ILE A 1 119 ? 3.801 2.307 -15.675 1.00 92.12 119 ILE A N 1
ATOM 913 C CA . 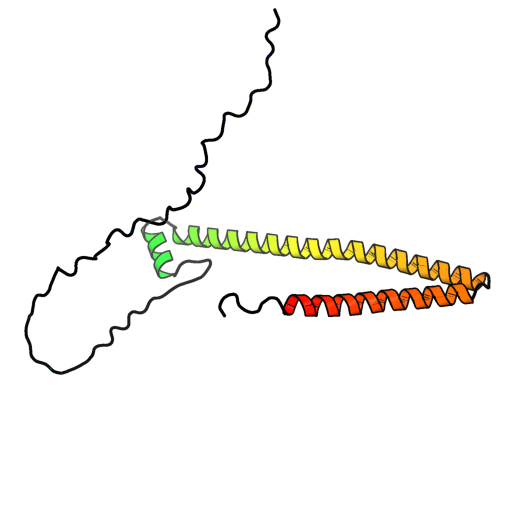ILE A 1 119 ? 4.870 3.305 -15.810 1.00 92.12 119 ILE A CA 1
ATOM 914 C C . ILE A 1 119 ? 6.230 2.623 -16.006 1.00 92.12 119 ILE A C 1
ATOM 916 O O . ILE A 1 119 ? 6.980 3.033 -16.889 1.00 92.12 119 ILE A O 1
ATOM 920 N N . ALA A 1 120 ? 6.526 1.561 -15.252 1.00 91.00 120 ALA A N 1
ATOM 921 C CA . ALA A 1 120 ? 7.767 0.797 -15.393 1.00 91.00 120 ALA A CA 1
ATOM 922 C C . ALA A 1 120 ? 7.881 0.118 -16.769 1.00 91.00 120 ALA A C 1
ATOM 924 O O . ALA A 1 120 ? 8.930 0.158 -17.410 1.00 91.00 120 ALA A O 1
ATOM 925 N N . CYS A 1 121 ? 6.794 -0.469 -17.277 1.00 94.12 121 CYS A N 1
ATOM 926 C CA . CYS A 1 121 ? 6.780 -1.017 -18.632 1.00 94.12 121 CYS A CA 1
ATOM 927 C C . CYS A 1 121 ? 6.986 0.078 -19.688 1.00 94.12 121 CYS A C 1
ATOM 929 O O . CYS A 1 121 ? 7.743 -0.119 -20.638 1.00 94.12 121 CYS A O 1
ATOM 931 N N . ALA A 1 122 ? 6.349 1.241 -19.526 1.00 94.69 122 ALA A N 1
ATOM 932 C CA . ALA A 1 122 ? 6.515 2.363 -20.443 1.00 94.69 122 ALA A CA 1
ATOM 933 C C . ALA A 1 122 ? 7.955 2.908 -20.441 1.00 94.69 122 ALA A C 1
ATOM 935 O O . ALA A 1 122 ? 8.498 3.170 -21.517 1.00 94.69 122 ALA A O 1
ATOM 936 N N . SER A 1 123 ? 8.594 3.033 -19.269 1.00 91.38 123 SER A N 1
ATOM 937 C CA . SER A 1 123 ? 9.987 3.488 -19.160 1.00 91.38 123 SER A CA 1
ATOM 938 C C . SER A 1 123 ? 10.952 2.504 -19.825 1.00 91.38 123 SER A C 1
ATOM 940 O O . SER A 1 123 ? 11.824 2.926 -20.585 1.00 91.38 123 SER A O 1
ATOM 942 N N . LEU A 1 124 ? 10.737 1.196 -19.644 1.00 90.75 124 LEU A N 1
ATOM 943 C CA . LEU A 1 124 ? 11.553 0.152 -20.262 1.00 90.75 124 LEU A CA 1
ATOM 944 C C . LEU A 1 124 ? 11.414 0.134 -21.792 1.00 90.75 124 LEU A C 1
ATOM 946 O O . LEU A 1 124 ? 12.418 0.067 -22.503 1.00 90.75 124 LEU A O 1
ATOM 950 N N . CYS A 1 125 ? 10.188 0.246 -22.313 1.00 94.44 125 CYS A N 1
ATOM 951 C CA . CYS A 1 125 ? 9.938 0.358 -23.753 1.00 94.44 125 CYS A CA 1
ATOM 952 C C . CYS A 1 125 ? 10.606 1.604 -24.348 1.00 94.44 125 CYS A C 1
ATOM 954 O O . CYS A 1 125 ? 11.209 1.536 -25.421 1.00 94.44 125 CYS A O 1
ATOM 956 N N . LEU A 1 126 ? 10.537 2.737 -23.642 1.00 92.00 126 LEU A N 1
ATOM 957 C CA . LEU A 1 126 ? 11.188 3.973 -24.062 1.00 92.00 126 LEU A CA 1
ATOM 958 C C . LEU A 1 126 ? 12.716 3.816 -24.077 1.00 92.00 126 LEU A C 1
ATOM 960 O O . LEU A 1 126 ? 13.351 4.155 -25.075 1.00 92.00 126 LEU A O 1
ATOM 964 N N . ALA A 1 127 ? 13.307 3.238 -23.030 1.00 88.94 127 ALA A N 1
ATOM 965 C CA . ALA A 1 127 ? 14.741 2.965 -22.969 1.00 88.94 127 ALA A CA 1
ATOM 966 C C . ALA A 1 127 ? 15.202 2.043 -24.113 1.00 88.94 127 ALA A C 1
ATOM 968 O O . ALA A 1 127 ? 16.202 2.335 -24.773 1.00 88.94 127 ALA A O 1
ATOM 969 N N . ALA A 1 128 ? 14.442 0.982 -24.408 1.00 90.81 128 ALA A N 1
ATOM 970 C CA . ALA A 1 128 ? 14.713 0.079 -25.526 1.00 90.81 128 ALA A CA 1
ATOM 971 C C . ALA A 1 128 ? 14.651 0.800 -26.884 1.00 90.81 128 ALA A C 1
ATOM 973 O O . ALA A 1 128 ? 15.514 0.596 -27.738 1.00 90.81 128 ALA A O 1
ATOM 974 N N . TYR A 1 129 ? 13.680 1.699 -27.071 1.00 94.00 129 TYR A N 1
ATOM 975 C CA . TYR A 1 129 ? 13.587 2.523 -28.275 1.00 94.00 129 TYR A CA 1
ATOM 976 C C . TYR A 1 129 ? 14.791 3.468 -28.426 1.00 94.00 129 TYR A C 1
ATOM 978 O O . TYR A 1 129 ? 15.390 3.552 -29.497 1.00 94.00 129 TYR A O 1
ATOM 986 N N . LEU A 1 130 ? 15.200 4.147 -27.351 1.00 90.12 130 LEU A N 1
ATOM 987 C CA . LEU A 1 130 ? 16.383 5.017 -27.359 1.00 90.12 130 LEU A CA 1
ATOM 988 C C . LEU A 1 130 ? 17.675 4.250 -27.666 1.00 90.12 130 LEU A C 1
ATOM 990 O O . LEU A 1 130 ? 18.543 4.777 -28.368 1.00 90.12 130 LEU A O 1
ATOM 994 N N . PHE A 1 131 ? 17.781 3.014 -27.178 1.00 91.69 131 PHE A N 1
ATOM 995 C CA . PHE A 1 131 ? 18.884 2.117 -27.504 1.00 91.69 131 PHE A CA 1
ATOM 996 C C . PHE A 1 131 ? 18.886 1.750 -28.996 1.00 91.69 131 PHE A C 1
ATOM 998 O O . PHE A 1 131 ? 19.921 1.840 -29.650 1.00 91.69 131 PHE A O 1
ATOM 1005 N N . ALA A 1 132 ? 17.720 1.438 -29.571 1.00 90.00 132 ALA A N 1
ATOM 1006 C CA . ALA A 1 132 ? 17.588 1.122 -30.995 1.00 90.00 132 ALA A CA 1
ATOM 1007 C C . ALA A 1 132 ? 17.957 2.300 -31.919 1.00 90.00 132 ALA A C 1
ATOM 1009 O O . ALA A 1 132 ? 18.516 2.093 -32.992 1.00 90.00 132 ALA A O 1
ATOM 1010 N N . VAL A 1 133 ? 17.704 3.543 -31.493 1.00 92.75 133 VAL A N 1
ATOM 1011 C CA . VAL A 1 133 ? 18.088 4.76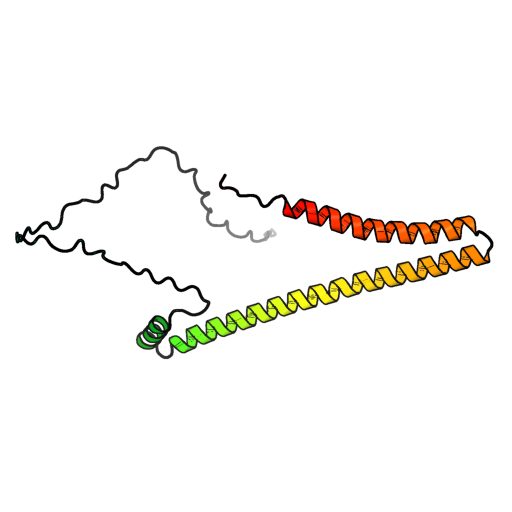8 -32.227 1.00 92.75 133 VAL A CA 1
ATOM 1012 C C . VAL A 1 133 ? 19.585 5.112 -32.043 1.00 92.75 133 VAL A C 1
ATOM 1014 O O . VAL A 1 133 ? 20.077 6.101 -32.581 1.00 92.75 133 VAL A O 1
ATOM 1017 N N . GLY A 1 134 ? 20.344 4.295 -31.301 1.00 88.31 134 GLY A N 1
ATOM 1018 C CA . GLY A 1 134 ? 21.793 4.444 -31.115 1.00 88.31 134 GLY A CA 1
ATOM 1019 C C . GLY A 1 134 ? 22.195 5.468 -30.050 1.00 88.31 134 GLY A C 1
ATOM 1020 O O . GLY A 1 134 ? 23.373 5.803 -29.916 1.00 88.31 134 GLY A O 1
ATOM 1021 N N . LYS A 1 135 ? 21.243 5.967 -29.252 1.00 88.50 135 LYS A N 1
ATOM 1022 C CA . LYS A 1 135 ? 21.480 6.938 -28.168 1.00 88.50 135 LYS A CA 1
ATOM 1023 C C . LYS A 1 135 ? 21.819 6.209 -26.863 1.00 88.50 135 LYS A C 1
ATOM 1025 O O . LYS A 1 135 ? 21.165 6.395 -25.836 1.00 88.50 135 LYS A O 1
ATOM 1030 N N . ASN A 1 136 ? 22.867 5.385 -26.917 1.00 87.75 136 ASN A N 1
ATOM 1031 C CA . ASN A 1 136 ? 23.209 4.409 -25.878 1.00 87.75 136 ASN A CA 1
ATOM 1032 C C . ASN A 1 136 ? 23.461 5.046 -24.504 1.00 87.75 136 ASN A C 1
ATOM 1034 O O . ASN A 1 136 ? 22.983 4.527 -23.500 1.00 87.75 136 ASN A O 1
ATOM 1038 N N . SER A 1 137 ? 24.140 6.197 -24.443 1.00 90.31 137 SER A N 1
ATOM 1039 C CA . SER A 1 137 ? 24.438 6.866 -23.167 1.00 90.31 137 SER A CA 1
ATOM 1040 C C . SER A 1 137 ? 23.172 7.268 -22.406 1.00 90.31 137 SER A C 1
ATOM 1042 O O . SER A 1 137 ? 23.098 7.094 -21.195 1.00 90.31 137 SER A O 1
ATOM 1044 N N . ILE A 1 138 ? 22.149 7.757 -23.116 1.00 88.62 138 ILE A N 1
ATOM 1045 C CA . ILE A 1 138 ? 20.889 8.195 -22.497 1.00 88.62 138 ILE A CA 1
ATOM 1046 C C . ILE A 1 138 ? 20.088 6.982 -22.013 1.00 88.62 138 ILE A C 1
ATOM 1048 O O . ILE A 1 138 ? 19.558 7.008 -20.904 1.00 88.62 138 ILE A O 1
ATOM 1052 N N . ALA A 1 139 ? 20.045 5.908 -22.807 1.00 86.81 139 ALA A N 1
ATOM 1053 C CA . ALA A 1 139 ? 19.363 4.672 -22.427 1.00 86.81 139 ALA A CA 1
ATOM 1054 C C . ALA A 1 139 ? 19.969 4.050 -21.153 1.00 86.81 139 ALA A C 1
ATOM 1056 O O . ALA A 1 139 ? 19.234 3.664 -20.247 1.00 86.81 139 ALA A O 1
ATOM 1057 N N . VAL A 1 140 ? 21.303 4.019 -21.043 1.00 88.69 140 VAL A N 1
ATOM 1058 C CA . VAL A 1 140 ? 21.999 3.491 -19.857 1.00 88.69 140 VAL A CA 1
ATOM 1059 C C . VAL A 1 140 ? 21.733 4.349 -18.615 1.00 88.69 140 VAL A C 1
ATOM 1061 O O . VAL A 1 140 ? 21.442 3.802 -17.552 1.00 88.69 140 VAL A O 1
ATOM 1064 N N . CYS A 1 141 ? 21.779 5.681 -18.732 1.00 91.94 141 CYS A N 1
ATOM 1065 C CA . CYS A 1 141 ? 21.476 6.576 -17.609 1.00 91.94 141 CYS A CA 1
ATOM 1066 C C . CYS A 1 141 ? 20.041 6.409 -17.090 1.00 91.94 141 CYS A C 1
ATOM 1068 O O . CYS A 1 141 ? 19.826 6.475 -15.884 1.00 91.94 141 CYS A O 1
ATOM 1070 N N . MET A 1 142 ? 19.076 6.178 -17.982 1.00 90.06 142 MET A N 1
ATOM 1071 C CA . MET A 1 142 ? 17.672 5.996 -17.616 1.00 90.06 142 MET A CA 1
ATOM 1072 C C . MET A 1 142 ? 17.469 4.726 -16.780 1.00 90.06 142 MET A C 1
ATOM 1074 O O . MET A 1 142 ? 16.915 4.792 -15.688 1.00 90.06 142 MET A O 1
ATOM 1078 N N . VAL A 1 143 ? 18.016 3.595 -17.238 1.00 89.25 143 VAL A N 1
ATOM 1079 C CA . VAL A 1 143 ? 17.916 2.311 -16.525 1.00 89.25 143 VAL A CA 1
ATOM 1080 C C . VAL A 1 143 ? 18.593 2.379 -15.152 1.00 89.25 143 VAL A C 1
ATOM 1082 O O . VAL A 1 143 ? 18.028 1.929 -14.159 1.00 89.25 143 VAL A O 1
ATOM 1085 N N . LEU A 1 144 ? 19.789 2.973 -15.063 1.00 92.00 144 LEU A N 1
ATOM 1086 C CA . LEU A 1 144 ? 20.471 3.166 -13.777 1.00 92.00 144 LEU A CA 1
ATOM 1087 C C . LEU A 1 144 ? 19.692 4.101 -12.841 1.00 92.00 144 LEU A C 1
ATOM 1089 O O . LEU A 1 144 ? 19.647 3.859 -11.635 1.00 92.00 144 LEU A O 1
ATOM 1093 N N . GLY A 1 145 ? 19.064 5.143 -13.389 1.00 92.19 145 GLY A N 1
ATOM 1094 C CA . GLY A 1 145 ? 18.199 6.052 -12.643 1.00 92.19 145 GLY A CA 1
ATOM 1095 C C . GLY A 1 145 ? 17.019 5.330 -11.991 1.00 92.19 145 GLY A C 1
ATOM 1096 O O . GLY A 1 145 ? 16.791 5.509 -10.795 1.00 92.19 145 GLY A O 1
ATOM 1097 N N . ASP A 1 146 ? 16.337 4.456 -12.735 1.00 90.44 146 ASP A N 1
ATOM 1098 C CA . ASP A 1 146 ? 15.208 3.666 -12.225 1.00 90.44 146 ASP A CA 1
ATOM 1099 C C . ASP A 1 146 ? 15.627 2.801 -11.019 1.00 90.44 146 ASP A C 1
ATOM 1101 O O . ASP A 1 146 ? 14.949 2.787 -9.986 1.00 90.44 146 ASP A O 1
ATOM 1105 N N . PHE A 1 147 ? 16.798 2.153 -11.088 1.00 90.25 147 PHE A N 1
ATOM 1106 C CA . PHE A 1 147 ? 17.334 1.369 -9.968 1.00 90.25 147 PHE A CA 1
ATOM 1107 C C . PHE A 1 147 ? 17.639 2.221 -8.730 1.00 90.25 147 PHE A C 1
ATOM 1109 O O . PHE A 1 147 ? 17.331 1.808 -7.609 1.00 90.25 147 PHE A O 1
ATOM 1116 N N . LEU A 1 148 ? 18.223 3.409 -8.912 1.00 95.12 148 LEU A N 1
ATOM 1117 C CA . LEU A 1 148 ? 18.535 4.315 -7.804 1.00 95.12 148 LEU A CA 1
ATOM 1118 C C . LEU A 1 148 ? 17.272 4.838 -7.115 1.00 95.12 148 LEU A C 1
ATOM 1120 O O . LEU A 1 148 ? 17.253 4.939 -5.889 1.00 95.12 148 LEU A O 1
ATOM 1124 N N . ILE A 1 149 ? 16.212 5.127 -7.873 1.00 93.06 149 ILE A N 1
ATOM 1125 C CA . ILE A 1 149 ? 14.925 5.569 -7.321 1.00 93.06 149 ILE A CA 1
ATOM 1126 C C . ILE A 1 149 ? 14.306 4.463 -6.456 1.00 93.06 149 ILE A C 1
ATOM 1128 O O . ILE A 1 149 ? 13.900 4.731 -5.326 1.00 93.06 149 ILE A O 1
ATOM 1132 N N . ILE A 1 150 ? 14.282 3.215 -6.940 1.00 90.75 150 ILE A N 1
ATOM 1133 C CA . ILE A 1 150 ? 13.722 2.076 -6.191 1.00 90.75 150 ILE A CA 1
ATOM 1134 C C . ILE A 1 150 ? 14.532 1.806 -4.917 1.00 90.75 150 ILE A C 1
ATOM 1136 O O . ILE A 1 150 ? 13.959 1.652 -3.836 1.00 90.75 150 ILE A O 1
ATOM 1140 N N . ALA A 1 151 ? 15.865 1.785 -5.023 1.00 93.25 151 ALA A N 1
ATOM 1141 C CA . ALA A 1 151 ? 16.742 1.618 -3.868 1.00 93.25 151 ALA A CA 1
ATOM 1142 C C . ALA A 1 151 ? 16.530 2.751 -2.848 1.00 93.25 151 ALA A C 1
ATOM 1144 O O . ALA A 1 151 ? 16.341 2.494 -1.657 1.00 93.25 151 ALA A O 1
ATOM 1145 N N . GLY A 1 152 ? 16.483 3.998 -3.325 1.00 94.69 152 GLY A N 1
ATOM 1146 C CA . GLY A 1 152 ? 16.221 5.182 -2.513 1.00 94.69 152 GLY A CA 1
ATOM 1147 C C . GLY A 1 152 ? 14.880 5.119 -1.784 1.00 94.69 152 GLY A C 1
ATOM 1148 O O . GLY A 1 152 ? 14.827 5.432 -0.597 1.00 94.69 152 GLY A O 1
ATOM 1149 N N . ALA A 1 153 ? 13.817 4.648 -2.441 1.00 91.94 153 ALA A N 1
ATOM 1150 C CA . ALA A 1 153 ? 12.514 4.451 -1.811 1.00 91.94 153 ALA A CA 1
ATOM 1151 C C . ALA A 1 153 ? 12.583 3.428 -0.662 1.00 91.94 153 ALA A C 1
ATOM 1153 O O . ALA A 1 153 ? 12.116 3.710 0.441 1.00 91.94 153 ALA A O 1
ATOM 1154 N N . PHE A 1 154 ? 13.232 2.277 -0.876 1.00 91.25 154 PHE A N 1
ATOM 1155 C CA . PHE A 1 154 ? 13.404 1.248 0.160 1.00 91.25 154 PHE A CA 1
ATOM 1156 C C . PHE A 1 154 ? 14.199 1.753 1.371 1.00 91.25 154 PHE A C 1
ATOM 1158 O O . PHE A 1 154 ? 13.818 1.532 2.524 1.00 91.25 154 PHE A O 1
ATOM 1165 N N . ILE A 1 155 ? 15.299 2.460 1.113 1.00 95.31 155 ILE A N 1
ATOM 1166 C CA . ILE A 1 155 ? 16.154 3.034 2.154 1.00 95.31 155 ILE A CA 1
ATOM 1167 C C . ILE A 1 155 ? 15.424 4.159 2.898 1.00 95.31 155 ILE A C 1
ATOM 1169 O O . ILE A 1 155 ? 15.458 4.202 4.128 1.00 95.31 155 ILE A O 1
ATOM 1173 N N . GLY A 1 156 ? 14.706 5.026 2.183 1.00 92.12 156 GLY A N 1
ATOM 1174 C CA . GLY A 1 156 ? 13.902 6.100 2.765 1.00 92.12 156 GLY A CA 1
ATOM 1175 C C . GLY A 1 156 ? 12.829 5.571 3.717 1.00 92.12 156 GLY A C 1
ATOM 1176 O O . GLY A 1 156 ? 12.738 6.034 4.854 1.00 92.12 156 GLY A O 1
ATOM 1177 N N . VAL A 1 157 ? 12.092 4.532 3.308 1.00 89.94 157 VAL A N 1
ATOM 1178 C CA . VAL A 1 157 ? 11.107 3.851 4.167 1.00 89.94 157 VAL A CA 1
ATOM 1179 C C . VAL A 1 157 ? 11.774 3.274 5.419 1.00 89.94 157 VAL A C 1
ATOM 1181 O O . VAL A 1 157 ? 11.257 3.429 6.527 1.00 89.94 157 VAL A O 1
ATOM 1184 N N . ARG A 1 158 ? 12.954 2.653 5.279 1.00 89.19 158 ARG A N 1
ATOM 1185 C CA . ARG A 1 158 ? 13.694 2.081 6.414 1.00 89.19 158 ARG A CA 1
ATOM 1186 C C . ARG A 1 158 ? 14.142 3.141 7.423 1.00 89.19 158 ARG A C 1
ATOM 1188 O O . ARG A 1 158 ? 14.126 2.848 8.620 1.00 89.19 158 ARG A O 1
ATOM 1195 N N . ILE A 1 159 ? 14.546 4.324 6.956 1.00 89.94 159 ILE A N 1
ATOM 1196 C CA . ILE A 1 159 ? 15.006 5.437 7.801 1.00 89.94 159 ILE A CA 1
ATOM 1197 C C . ILE A 1 159 ? 13.829 6.103 8.514 1.00 89.94 159 ILE A C 1
ATOM 1199 O O . ILE A 1 159 ? 13.924 6.364 9.711 1.00 89.94 159 ILE A O 1
ATOM 1203 N N . LEU A 1 160 ? 12.717 6.345 7.813 1.00 86.38 160 LEU A N 1
ATOM 1204 C CA . LEU A 1 160 ? 11.513 6.920 8.420 1.00 86.38 160 LEU A CA 1
ATOM 1205 C C . LEU A 1 160 ? 10.963 6.014 9.527 1.00 86.38 160 LEU A C 1
ATOM 1207 O O . LEU A 1 160 ? 10.742 6.484 10.639 1.00 86.38 160 LEU A O 1
ATOM 1211 N N . LYS A 1 161 ? 10.908 4.697 9.287 1.00 84.19 161 LYS A N 1
ATOM 1212 C CA . LYS A 1 161 ? 10.488 3.715 10.298 1.00 84.19 161 LYS A CA 1
ATOM 1213 C C . LYS A 1 161 ? 11.347 3.741 11.573 1.00 84.19 161 LYS A C 1
ATOM 1215 O O . LYS A 1 161 ? 10.836 3.468 12.653 1.00 84.19 161 LYS A O 1
ATOM 1220 N N . SER A 1 162 ? 12.636 4.079 11.476 1.00 79.88 162 SER A N 1
ATOM 1221 C CA . SER A 1 162 ? 13.505 4.227 12.655 1.00 79.88 162 SER A CA 1
ATOM 1222 C C . SER A 1 162 ? 13.266 5.520 13.439 1.00 79.88 162 SER A C 1
ATOM 1224 O O . SER A 1 162 ? 13.686 5.594 14.585 1.00 79.88 162 SER A O 1
ATOM 1226 N N . ARG A 1 163 ? 12.657 6.554 12.843 1.00 76.88 163 ARG A N 1
ATOM 1227 C CA . ARG A 1 163 ? 12.413 7.847 13.512 1.00 76.88 163 ARG A CA 1
ATOM 1228 C C . ARG A 1 163 ? 11.135 7.835 14.342 1.00 76.88 163 ARG A C 1
ATOM 1230 O O . ARG A 1 163 ? 11.078 8.519 15.359 1.00 76.88 163 ARG A O 1
ATOM 1237 N N . ASP A 1 164 ? 10.147 7.054 13.921 1.00 73.06 164 ASP A N 1
ATOM 1238 C CA . ASP A 1 164 ? 8.862 6.960 14.617 1.00 73.06 164 ASP A CA 1
ATOM 1239 C C . ASP A 1 164 ? 8.962 6.087 15.878 1.00 73.06 164 ASP A C 1
ATOM 1241 O O . ASP A 1 164 ? 8.346 6.403 16.888 1.00 73.06 164 ASP A O 1
ATOM 1245 N N . GLY A 1 165 ? 9.842 5.077 15.885 1.00 61.91 165 GLY A N 1
ATOM 1246 C CA . GLY A 1 165 ? 10.112 4.244 17.067 1.00 61.91 165 GLY A CA 1
ATOM 1247 C C . GLY A 1 165 ? 10.936 4.910 18.181 1.00 61.91 165 GLY A C 1
ATOM 1248 O O . GLY A 1 165 ? 11.255 4.245 19.156 1.00 61.91 165 GLY A O 1
ATOM 1249 N N . VAL A 1 166 ? 11.317 6.187 18.038 1.00 61.84 166 VAL A N 1
ATOM 1250 C CA . VAL A 1 166 ? 12.124 6.935 19.030 1.00 61.84 166 VAL A CA 1
ATOM 1251 C C . VAL A 1 166 ? 11.281 7.976 19.789 1.00 61.84 166 VAL A C 1
ATOM 1253 O O . VAL A 1 166 ? 11.780 8.640 20.687 1.00 61.84 166 VAL A O 1
ATOM 1256 N N . LYS A 1 167 ? 9.989 8.134 19.466 1.00 61.12 167 LYS A N 1
ATOM 1257 C CA . LYS A 1 167 ? 9.107 9.135 20.101 1.00 61.12 167 LYS A CA 1
ATOM 1258 C C . LYS A 1 167 ? 8.145 8.575 21.153 1.00 61.12 167 LYS A C 1
ATOM 1260 O O . LYS A 1 167 ? 7.281 9.308 21.619 1.00 61.12 167 LYS A O 1
ATOM 1265 N N . GLU A 1 168 ? 8.306 7.315 21.537 1.00 62.34 168 GLU A N 1
ATOM 1266 C CA . GLU A 1 168 ? 7.460 6.640 22.528 1.00 62.34 168 GLU A CA 1
ATOM 1267 C C . GLU A 1 168 ? 8.269 6.275 23.789 1.00 62.34 168 GLU A C 1
ATOM 1269 O O . GLU A 1 168 ? 8.149 5.182 24.330 1.00 62.34 168 GLU A O 1
ATOM 1274 N N . GLU A 1 169 ? 9.131 7.191 24.247 1.00 62.72 169 GLU A N 1
ATOM 1275 C CA . GLU A 1 169 ? 9.653 7.178 25.620 1.00 62.72 169 GLU A CA 1
ATOM 1276 C C . GLU A 1 169 ? 8.780 8.093 26.494 1.00 62.72 169 GLU A C 1
ATOM 1278 O O . GLU A 1 169 ? 8.841 9.317 26.414 1.00 62.72 169 GLU A O 1
ATOM 1283 N N . ASP A 1 170 ? 7.911 7.427 27.253 1.00 66.38 170 ASP A N 1
ATOM 1284 C CA . ASP A 1 170 ? 7.403 7.746 28.591 1.00 66.38 170 ASP A CA 1
ATOM 1285 C C . ASP A 1 170 ? 7.064 9.215 28.957 1.00 66.38 170 ASP A C 1
ATOM 1287 O O . ASP A 1 170 ? 7.947 10.001 29.300 1.00 66.38 170 ASP A O 1
ATOM 1291 N N . PRO A 1 171 ? 5.769 9.591 29.040 1.00 67.19 171 PRO A N 1
ATOM 1292 C CA . PRO A 1 171 ? 5.342 10.825 29.703 1.00 67.19 171 PRO A CA 1
ATOM 1293 C C . PRO A 1 171 ? 5.363 10.763 31.252 1.00 67.19 171 PRO A C 1
ATOM 1295 O O . PRO A 1 171 ? 4.732 11.606 31.891 1.00 67.19 171 PRO A O 1
ATOM 1298 N N . ARG A 1 172 ? 6.048 9.797 31.884 1.00 68.06 172 ARG A N 1
ATOM 1299 C CA . ARG A 1 172 ? 6.250 9.711 33.344 1.00 68.06 172 ARG A CA 1
ATOM 1300 C C . ARG A 1 172 ? 7.705 9.447 33.772 1.00 68.06 172 ARG A C 1
ATOM 1302 O O . ARG A 1 172 ? 7.938 8.657 34.690 1.00 68.06 172 ARG A O 1
ATOM 1309 N N . ALA A 1 173 ? 8.657 10.160 33.176 1.00 57.47 173 ALA A N 1
ATOM 1310 C CA . ALA A 1 173 ? 9.979 10.373 33.774 1.00 57.47 173 ALA A CA 1
ATOM 1311 C C . ALA A 1 173 ? 10.078 11.765 34.415 1.00 57.47 173 ALA A C 1
ATOM 1313 O O . ALA A 1 173 ? 9.601 12.738 33.786 1.00 57.47 173 ALA A O 1
#

pLDDT: mean 72.23, std 17.99, range [39.69, 95.31]

Secondary structure (DSSP, 8-state):
--------PPP------------S-----------S------------------------SSS--HHHHHHHHHHSTTHHHHHHHHHHHHHHHHHHHHHHHHHHHHHHHHHHHHHHHHHHHHHHHHHHHHHHTT-HHHHHHHHHHHHHHHHHHHHHHHHHHHHHTTS-S-TT-